Protein AF-A0A7V3CVH2-F1 (afdb_monomer_lite)

Secondary structure (DSSP, 8-state):
--HHHHHHHHHHHHHHHHHHHS--TTHHHHHHH----S--TT--HHHHHT-TTEEEEEETTEEEEEEEETTEES---GGGTTPEEEEE-TTSS-EEEESS--S---------------

Radius of gyration: 22.46 Å; chains: 1; bounding box: 44×33×72 Å

Sequence (118 aa):
MDKFALFFLIVIFLISAYCIIQPSNEYGYQENYGNVCGNCRGRTLGQCMNCMNCGFISKGGFGKCVEGDMYGPYDSNPTYEGARWIYNDPFWTNVLVSDNIVKSATSKSILRYPKYDV

Foldseek 3Di:
DPPVVVVVVVVVVVVVVVVVPPDPCVVVCCVAFAAADPFFWPDDQVRQQNHQQWKKWDDPRDITIAGDHPLAGQDQDCVRQQTKIWYAHRRNPDTDIDNHRDHRPPDPDDPPDPPPDD

pLDDT: mean 72.0, std 18.29, range [31.22, 95.19]

Structure (mmCIF, N/CA/C/O backbone):
data_AF-A0A7V3CVH2-F1
#
_entry.id   AF-A0A7V3CVH2-F1
#
loop_
_atom_site.group_PDB
_atom_site.id
_atom_site.type_symbol
_atom_site.label_atom_id
_atom_site.label_alt_id
_atom_site.label_comp_id
_atom_site.label_asym_id
_atom_site.label_entity_id
_atom_site.label_seq_id
_atom_site.pdbx_PDB_ins_code
_atom_site.Cartn_x
_atom_site.Car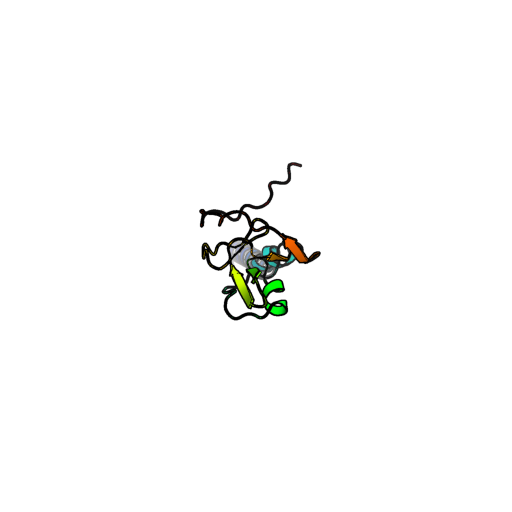tn_y
_atom_site.Cartn_z
_atom_site.occupancy
_atom_site.B_iso_or_equiv
_atom_site.auth_seq_id
_atom_site.auth_comp_id
_atom_site.auth_asym_id
_atom_site.auth_atom_id
_atom_site.pdbx_PDB_model_num
ATOM 1 N N . MET A 1 1 ? -27.848 0.161 54.574 1.00 61.00 1 MET A N 1
ATOM 2 C CA . MET A 1 1 ? -27.103 0.906 53.538 1.00 61.00 1 MET A CA 1
ATOM 3 C C . MET A 1 1 ? -27.717 2.281 53.427 1.00 61.00 1 MET A C 1
ATOM 5 O O . MET A 1 1 ? -28.924 2.366 53.225 1.00 61.00 1 MET A O 1
ATOM 9 N N . ASP A 1 2 ? -26.919 3.330 53.603 1.00 83.06 2 ASP A N 1
ATOM 10 C CA . ASP A 1 2 ? -27.396 4.700 53.440 1.00 83.06 2 ASP A CA 1
ATOM 11 C C . ASP A 1 2 ? -27.932 4.916 52.026 1.00 83.06 2 ASP A C 1
ATOM 13 O O . ASP A 1 2 ? -27.345 4.458 51.044 1.00 83.06 2 ASP A O 1
ATOM 17 N N . LYS A 1 3 ? -29.050 5.639 51.915 1.00 84.44 3 LYS A N 1
ATOM 18 C CA . LYS A 1 3 ? -29.673 5.978 50.623 1.00 84.44 3 LYS A CA 1
ATOM 19 C C . LYS A 1 3 ? -28.681 6.670 49.677 1.00 84.44 3 LYS A C 1
ATOM 21 O O . LYS A 1 3 ? -28.746 6.475 48.468 1.00 84.44 3 LYS A O 1
ATOM 26 N N . PHE A 1 4 ? -27.719 7.401 50.242 1.00 86.69 4 PHE A N 1
ATOM 27 C CA . PHE A 1 4 ? -26.603 8.001 49.516 1.00 86.69 4 PHE A CA 1
ATOM 28 C C . PHE A 1 4 ? -25.669 6.963 48.882 1.00 86.69 4 PHE A C 1
ATOM 30 O O . PHE A 1 4 ? -25.304 7.109 47.720 1.00 86.69 4 PHE A O 1
ATOM 37 N N . ALA A 1 5 ? -25.333 5.883 49.589 1.00 89.44 5 ALA A N 1
ATOM 38 C CA . ALA A 1 5 ? -24.480 4.823 49.050 1.00 89.44 5 ALA A CA 1
ATOM 39 C C . ALA A 1 5 ? -25.169 4.061 47.903 1.00 89.44 5 ALA A C 1
ATOM 41 O O . ALA A 1 5 ? -24.529 3.729 46.907 1.00 89.44 5 ALA A O 1
ATOM 42 N N . LEU A 1 6 ? -26.486 3.836 48.011 1.00 92.25 6 LEU A N 1
ATOM 43 C CA . LEU A 1 6 ? -27.277 3.225 46.938 1.00 92.25 6 LEU A CA 1
ATOM 44 C C . LEU A 1 6 ? -27.300 4.113 45.682 1.00 92.25 6 LEU A C 1
ATOM 46 O O . LEU A 1 6 ? -27.113 3.617 44.574 1.00 92.25 6 LEU A O 1
ATOM 50 N N . PHE A 1 7 ? -27.483 5.425 45.856 1.00 93.38 7 PHE A N 1
ATOM 51 C CA . PHE A 1 7 ? -27.489 6.383 44.751 1.00 93.38 7 PHE A CA 1
ATOM 52 C C . PHE A 1 7 ? -26.155 6.395 43.989 1.00 93.38 7 PHE A C 1
ATOM 54 O O . PHE A 1 7 ? -26.149 6.290 42.764 1.00 93.38 7 PHE A O 1
ATOM 61 N N . PHE A 1 8 ? -25.024 6.436 44.701 1.00 93.62 8 PHE A N 1
ATOM 62 C CA . PHE A 1 8 ? -23.701 6.405 44.067 1.00 93.62 8 PHE A CA 1
ATOM 63 C C . PHE A 1 8 ? -23.443 5.113 43.286 1.00 93.62 8 PHE A C 1
ATOM 65 O O . PHE A 1 8 ? -22.898 5.167 42.185 1.00 93.62 8 PHE A O 1
ATOM 72 N N . LEU A 1 9 ? -23.876 3.961 43.808 1.00 93.81 9 LEU A N 1
ATOM 73 C CA . LEU A 1 9 ? -23.747 2.685 43.100 1.00 93.81 9 LEU A CA 1
ATOM 74 C C . LEU A 1 9 ? -24.544 2.664 41.790 1.00 93.81 9 LEU A C 1
ATOM 76 O O . LEU A 1 9 ? -24.036 2.178 40.782 1.00 93.81 9 LEU A O 1
ATOM 80 N N . ILE A 1 10 ? -25.752 3.235 41.782 1.00 94.31 10 ILE A N 1
ATOM 81 C CA . ILE A 1 10 ? -26.575 3.339 40.569 1.00 94.31 10 ILE A CA 1
ATOM 82 C C . ILE A 1 10 ? -25.895 4.242 39.532 1.00 94.31 10 ILE A C 1
ATOM 84 O O . ILE A 1 10 ? -25.824 3.878 38.362 1.00 94.31 10 ILE A O 1
ATOM 88 N N . VAL A 1 11 ? -25.343 5.387 39.947 1.00 95.19 11 VAL A N 1
ATOM 89 C CA . VAL A 1 11 ? -24.641 6.308 39.035 1.00 95.19 11 VAL A CA 1
ATOM 90 C C . VAL A 1 11 ? -23.401 5.649 38.423 1.00 95.19 11 VAL A C 1
ATOM 92 O O . VAL A 1 11 ? -23.209 5.721 37.211 1.00 95.19 11 VAL A O 1
ATOM 95 N N . ILE A 1 12 ? -22.593 4.953 39.228 1.00 94.31 12 ILE A N 1
ATOM 96 C CA . ILE A 1 12 ? -21.404 4.234 38.740 1.00 94.31 12 ILE A CA 1
ATOM 97 C C . ILE A 1 12 ? -21.800 3.127 37.759 1.00 94.31 12 ILE A C 1
ATOM 99 O O . ILE A 1 12 ? -21.152 2.978 36.725 1.00 94.31 12 ILE A O 1
ATOM 103 N N . PHE A 1 13 ? -22.873 2.386 38.050 1.00 93.75 13 PHE A N 1
ATOM 104 C CA . PHE A 1 13 ? -23.387 1.343 37.163 1.00 93.75 13 PHE A CA 1
ATOM 105 C C . PHE A 1 13 ? -23.871 1.904 35.819 1.00 93.75 13 PHE A C 1
ATOM 107 O O . PHE A 1 13 ? -23.599 1.322 34.774 1.00 93.75 13 PHE A O 1
ATOM 114 N N . LEU A 1 14 ? -24.551 3.053 35.821 1.00 92.94 14 LEU A N 1
ATOM 115 C CA . LEU A 1 14 ? -25.002 3.695 34.584 1.00 92.94 14 LEU A CA 1
ATOM 116 C C . LEU A 1 14 ? -23.829 4.207 33.739 1.00 92.94 14 LEU A C 1
ATOM 118 O O . LEU A 1 14 ? -23.834 4.024 32.523 1.00 92.94 14 LEU A O 1
ATOM 122 N N . ILE A 1 15 ? -22.809 4.800 34.369 1.00 90.81 15 ILE A N 1
ATOM 123 C CA . ILE A 1 15 ? -21.602 5.266 33.668 1.00 90.81 15 ILE A CA 1
ATOM 124 C C . ILE A 1 15 ? -20.829 4.079 33.086 1.00 90.81 15 ILE A C 1
ATOM 126 O O . ILE A 1 15 ? -20.419 4.127 31.927 1.00 90.81 15 ILE A O 1
ATOM 130 N N . SER A 1 16 ? -20.647 3.000 33.853 1.00 87.44 16 SER A N 1
ATOM 131 C CA . SER A 1 16 ? -19.931 1.819 33.365 1.00 87.44 16 SER A CA 1
ATOM 132 C C . SER A 1 16 ? -20.693 1.116 32.242 1.00 87.44 16 SER A C 1
ATOM 134 O O . SER A 1 16 ? -20.084 0.772 31.232 1.00 87.44 16 SER A O 1
ATOM 136 N N . ALA A 1 17 ? -22.019 0.983 32.356 1.00 87.31 17 ALA A N 1
ATOM 137 C CA . ALA A 1 17 ? -22.860 0.453 31.286 1.00 87.31 17 ALA A CA 1
ATOM 138 C C . ALA A 1 17 ? -22.760 1.309 30.013 1.00 87.31 17 ALA A C 1
ATOM 140 O O . ALA A 1 17 ? -22.593 0.764 28.925 1.00 87.31 17 ALA A O 1
ATOM 141 N N . TYR A 1 18 ? -22.784 2.639 30.139 1.00 84.69 18 TYR A N 1
ATOM 142 C CA . TYR A 1 18 ? -22.621 3.548 29.002 1.00 84.69 18 TYR A CA 1
ATOM 143 C C . TYR A 1 18 ? -21.251 3.398 28.322 1.00 84.69 18 TYR A C 1
ATOM 145 O O . TYR A 1 18 ? -21.179 3.337 27.096 1.00 84.69 18 TYR A O 1
ATOM 153 N N . CYS A 1 19 ? -20.172 3.274 29.099 1.00 77.56 19 CYS A N 1
ATOM 154 C CA . CYS A 1 19 ? -18.826 3.074 28.557 1.00 77.56 19 CYS A CA 1
ATOM 155 C C . CYS A 1 19 ? -18.637 1.704 27.883 1.00 77.56 19 CYS A C 1
ATOM 157 O O . CYS A 1 19 ? -17.857 1.612 26.944 1.00 77.56 19 CYS A O 1
ATOM 159 N N . ILE A 1 20 ? -19.333 0.653 28.336 1.00 78.94 20 ILE A N 1
ATOM 160 C CA . ILE A 1 20 ? -19.279 -0.686 27.715 1.00 78.94 20 ILE A CA 1
ATOM 161 C C . ILE A 1 20 ? -20.092 -0.730 26.414 1.00 78.94 20 ILE A C 1
ATOM 163 O O . ILE A 1 20 ? -19.724 -1.440 25.482 1.00 78.94 20 ILE A O 1
ATOM 167 N N . ILE A 1 21 ? -21.204 0.010 26.350 1.00 69.69 21 ILE A N 1
ATOM 168 C CA . ILE A 1 21 ? -22.091 0.044 25.177 1.00 69.69 21 ILE A CA 1
ATOM 169 C C . ILE A 1 21 ? -21.528 0.935 24.066 1.00 69.69 21 ILE A C 1
ATOM 171 O O . ILE A 1 21 ? -21.927 0.777 22.916 1.00 69.69 21 ILE A O 1
ATOM 175 N N . GLN A 1 22 ? -20.593 1.841 24.368 1.00 54.78 22 GLN A N 1
ATOM 176 C CA . GLN A 1 22 ? -19.850 2.536 23.323 1.00 54.78 22 GLN A CA 1
ATOM 177 C C . GLN A 1 22 ? -19.008 1.502 22.562 1.00 54.78 22 GLN A C 1
ATOM 179 O O . GLN A 1 22 ? -18.044 0.985 23.134 1.00 54.78 22 GLN A O 1
ATOM 184 N N . PRO A 1 23 ? -19.329 1.183 21.290 1.00 51.28 23 PRO A N 1
ATOM 185 C CA . PRO A 1 23 ? -18.374 0.464 20.469 1.00 51.28 23 PRO A CA 1
ATOM 186 C C . PRO A 1 23 ? -17.102 1.308 20.471 1.00 51.28 23 PRO A C 1
ATOM 188 O O . PRO A 1 23 ? -17.168 2.534 20.354 1.00 51.28 23 PRO A O 1
ATOM 191 N N . SER A 1 24 ? -15.946 0.678 20.670 1.00 51.56 24 SER A N 1
ATOM 192 C CA . SER A 1 24 ? -14.676 1.367 20.502 1.00 51.56 24 SER A CA 1
ATOM 193 C C . SER A 1 24 ? -14.734 2.103 19.162 1.00 51.56 24 SER A C 1
ATOM 195 O O . SER A 1 24 ? -14.838 1.488 18.104 1.00 51.56 24 SER A O 1
ATOM 197 N N . ASN A 1 25 ? -14.694 3.437 19.185 1.00 45.38 25 ASN A N 1
ATOM 198 C CA . ASN A 1 25 ? -14.707 4.266 17.973 1.00 45.38 25 ASN A CA 1
ATOM 199 C C . ASN A 1 25 ? -13.474 4.025 17.069 1.00 45.38 25 ASN A C 1
ATOM 201 O O . ASN A 1 25 ? -13.272 4.737 16.091 1.00 45.38 25 ASN A O 1
ATOM 205 N N . GLU A 1 26 ? -12.671 2.996 17.349 1.00 46.62 26 GLU A N 1
ATOM 206 C CA . GLU A 1 26 ? -11.714 2.407 16.417 1.00 46.62 26 GLU A CA 1
ATOM 207 C C . GLU 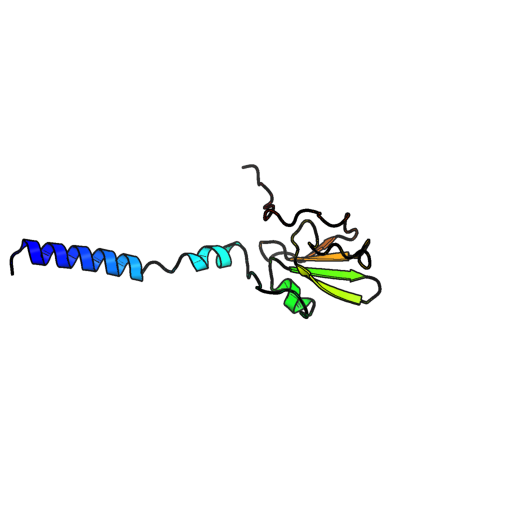A 1 26 ? -12.390 1.881 15.136 1.00 46.62 26 GLU A C 1
ATOM 209 O O . GLU A 1 26 ? -11.758 1.885 14.081 1.00 46.62 26 GLU A O 1
ATOM 214 N N . TYR A 1 27 ? -13.682 1.526 15.174 1.00 42.31 27 TYR A N 1
ATOM 215 C CA . TYR A 1 27 ? -14.427 1.107 13.975 1.00 42.31 27 TYR A CA 1
ATOM 216 C C . TYR A 1 27 ? -14.863 2.274 13.069 1.00 42.31 27 TYR A C 1
ATOM 218 O O . TYR A 1 27 ? -14.976 2.098 11.857 1.00 42.31 27 TYR A O 1
ATOM 226 N N . GLY A 1 28 ? -15.014 3.493 13.602 1.00 40.69 28 GLY A N 1
ATOM 227 C CA . GLY A 1 28 ? -15.462 4.658 12.821 1.00 40.69 28 GLY A CA 1
ATOM 228 C C . GLY A 1 28 ? -14.444 5.158 11.786 1.00 40.69 28 GLY A C 1
ATOM 229 O O . GLY A 1 28 ? -14.820 5.805 10.806 1.00 40.69 28 GLY A O 1
ATOM 230 N N . TYR A 1 29 ? -13.161 4.825 11.973 1.00 44.88 29 TYR A N 1
ATOM 231 C CA . TYR A 1 29 ? -12.114 5.092 10.985 1.00 44.88 29 TYR A CA 1
ATOM 232 C C . TYR A 1 29 ? -12.124 4.066 9.843 1.00 44.88 29 TYR A C 1
ATOM 234 O O . TYR A 1 29 ? -11.901 4.435 8.696 1.00 44.88 29 TYR A O 1
ATOM 242 N N . GLN A 1 30 ? -12.415 2.791 10.118 1.00 45.81 30 GLN A N 1
ATOM 243 C CA . GLN A 1 30 ? -12.455 1.761 9.073 1.00 45.81 30 GLN A CA 1
ATOM 244 C C . GLN A 1 30 ? -13.720 1.845 8.214 1.00 45.81 30 GLN A C 1
ATOM 246 O O . GLN A 1 30 ? -13.631 1.652 7.003 1.00 45.81 30 GLN A O 1
ATOM 251 N N . GLU A 1 31 ? -14.868 2.183 8.809 1.00 45.16 31 GLU A N 1
ATOM 252 C CA . GLU A 1 31 ? -16.146 2.252 8.083 1.00 45.16 31 GLU A CA 1
ATOM 253 C C . GLU A 1 31 ? -16.216 3.407 7.073 1.00 45.16 31 GLU A C 1
ATOM 255 O O . GLU A 1 31 ? -16.951 3.308 6.096 1.00 45.16 31 GLU A O 1
ATOM 260 N N . ASN A 1 32 ? -15.421 4.469 7.258 1.00 49.16 32 ASN A N 1
ATOM 261 C CA . ASN A 1 32 ? -15.419 5.630 6.360 1.00 49.16 32 ASN A CA 1
ATOM 262 C C . ASN A 1 32 ? -14.153 5.772 5.500 1.00 49.16 32 ASN A C 1
ATOM 264 O O . ASN A 1 32 ? -14.197 6.480 4.496 1.00 49.16 32 ASN A O 1
ATOM 268 N N . TYR A 1 33 ? -13.034 5.136 5.875 1.00 52.47 33 TYR A N 1
ATOM 269 C CA . TYR A 1 33 ? -11.736 5.378 5.226 1.00 52.47 33 TYR A CA 1
ATOM 270 C C . TYR A 1 33 ? -11.036 4.118 4.698 1.00 52.47 33 TYR A C 1
ATOM 272 O O . TYR A 1 33 ? -10.041 4.239 3.986 1.00 52.47 33 TYR A O 1
ATOM 280 N N . GLY A 1 34 ? -11.564 2.917 4.960 1.00 59.81 34 GLY A N 1
ATOM 281 C CA . GLY A 1 34 ? -11.033 1.677 4.398 1.00 59.81 34 GLY A CA 1
ATOM 282 C C . GLY A 1 34 ? -10.133 0.843 5.292 1.00 59.81 34 GLY A C 1
ATOM 283 O O . GLY A 1 34 ? -9.690 1.256 6.361 1.00 59.81 34 GLY A O 1
ATOM 284 N N . ASN A 1 35 ? -9.802 -0.355 4.803 1.00 72.12 35 ASN A N 1
ATOM 285 C CA . ASN A 1 35 ? -8.833 -1.232 5.449 1.00 72.12 35 ASN A CA 1
ATOM 286 C C . ASN A 1 35 ? -7.411 -0.677 5.295 1.00 72.12 35 ASN A C 1
ATOM 288 O O . ASN A 1 35 ? -6.852 -0.644 4.197 1.00 72.12 35 ASN A O 1
ATOM 292 N N . VAL A 1 36 ? -6.805 -0.281 6.412 1.00 77.88 36 VAL A N 1
ATOM 293 C CA . VAL A 1 36 ? -5.369 0.006 6.502 1.00 77.88 36 VAL A CA 1
ATOM 294 C C . VAL A 1 36 ? -4.619 -1.308 6.688 1.00 77.88 36 VAL A C 1
ATOM 296 O O . VAL A 1 36 ? -4.906 -2.081 7.602 1.00 77.88 36 VAL A O 1
ATOM 299 N N . CYS A 1 37 ? -3.619 -1.557 5.852 1.00 81.81 37 CYS A N 1
ATOM 300 C CA . CYS A 1 37 ? -2.769 -2.733 5.973 1.00 81.81 37 CYS A CA 1
ATOM 301 C C . CYS A 1 37 ? -1.464 -2.384 6.684 1.00 81.81 37 CYS A C 1
ATOM 303 O O . CYS A 1 37 ? -0.785 -1.428 6.322 1.00 81.81 37 CYS A O 1
ATOM 305 N N . GLY A 1 38 ? -1.054 -3.214 7.647 1.00 83.69 38 GLY A N 1
ATOM 306 C CA . GLY A 1 38 ? 0.238 -3.046 8.324 1.00 83.69 38 GLY A CA 1
ATOM 307 C C . GLY A 1 38 ? 1.457 -3.271 7.417 1.00 83.69 38 GLY A C 1
ATOM 308 O O . GLY A 1 38 ? 2.562 -2.886 7.776 1.00 83.69 38 GLY A O 1
ATOM 309 N N . ASN A 1 39 ? 1.275 -3.908 6.252 1.00 85.31 39 ASN A N 1
ATOM 310 C CA . ASN A 1 39 ? 2.325 -4.103 5.252 1.00 85.31 39 ASN A CA 1
ATOM 311 C C . ASN A 1 39 ? 1.723 -4.325 3.854 1.00 85.31 39 ASN A C 1
ATOM 313 O O . ASN A 1 39 ? 0.793 -5.125 3.696 1.00 85.31 39 ASN A O 1
ATOM 317 N N . CYS A 1 40 ? 2.301 -3.667 2.847 1.00 86.31 40 CYS A N 1
ATOM 318 C CA . CYS A 1 40 ? 1.936 -3.790 1.433 1.00 86.31 40 CYS A CA 1
ATOM 319 C C . CYS A 1 40 ? 2.786 -4.825 0.665 1.00 86.31 40 CYS A C 1
ATOM 321 O O . CYS A 1 40 ? 2.359 -5.343 -0.365 1.00 86.31 40 CYS A O 1
ATOM 323 N N . ARG A 1 41 ? 3.996 -5.156 1.137 1.00 87.38 41 ARG A N 1
ATOM 324 C CA . ARG A 1 41 ? 4.962 -5.988 0.397 1.00 87.38 41 ARG A CA 1
ATOM 325 C C . ARG A 1 41 ? 4.476 -7.427 0.208 1.00 87.38 41 ARG A C 1
ATOM 327 O O . ARG A 1 41 ? 3.887 -8.020 1.105 1.00 87.38 41 ARG A O 1
ATOM 334 N N . GLY A 1 42 ? 4.790 -8.003 -0.954 1.00 85.06 42 GLY A N 1
ATOM 335 C CA . GLY A 1 42 ? 4.493 -9.405 -1.281 1.00 85.06 42 GLY A CA 1
ATOM 336 C C . GLY A 1 42 ? 3.031 -9.690 -1.636 1.00 85.06 42 GLY A C 1
ATOM 337 O O . GLY A 1 42 ? 2.689 -10.834 -1.921 1.00 85.06 42 GLY A O 1
ATOM 338 N N . ARG A 1 43 ? 2.169 -8.668 -1.648 1.00 88.88 43 ARG A N 1
ATOM 339 C CA . ARG A 1 43 ? 0.767 -8.796 -2.050 1.00 88.88 43 ARG A CA 1
ATOM 340 C C . ARG A 1 43 ? 0.626 -8.803 -3.570 1.00 88.88 43 ARG A C 1
ATOM 342 O O . ARG A 1 43 ? 1.294 -8.044 -4.275 1.00 88.88 43 ARG A O 1
ATOM 349 N N . THR A 1 44 ? -0.288 -9.635 -4.061 1.00 89.94 44 THR A N 1
ATOM 350 C CA . THR A 1 44 ? -0.766 -9.585 -5.454 1.00 89.94 44 THR A CA 1
ATOM 351 C C . THR A 1 44 ? -1.562 -8.301 -5.711 1.00 89.94 44 THR A C 1
ATOM 353 O O . THR A 1 44 ? -1.981 -7.640 -4.763 1.00 89.94 44 THR A O 1
ATOM 356 N N . LEU A 1 45 ? -1.816 -7.943 -6.976 1.00 87.00 45 LEU A N 1
ATOM 357 C CA . LEU A 1 45 ? -2.579 -6.735 -7.326 1.00 87.00 45 LEU A CA 1
ATOM 358 C C . LEU A 1 45 ? -3.937 -6.666 -6.604 1.00 87.00 45 LEU A C 1
ATOM 360 O O . LEU A 1 45 ? -4.222 -5.668 -5.951 1.00 87.00 45 LEU A O 1
ATOM 364 N N . GLY A 1 46 ? -4.737 -7.736 -6.646 1.00 84.56 46 GLY A N 1
ATOM 365 C CA . GLY A 1 46 ? -6.044 -7.761 -5.976 1.00 84.56 46 GLY A CA 1
ATOM 366 C C . GLY A 1 46 ? -5.938 -7.612 -4.455 1.00 84.56 46 GLY A C 1
ATOM 367 O O . GLY A 1 46 ? -6.692 -6.865 -3.846 1.00 84.56 46 GLY A O 1
ATOM 368 N N . GLN A 1 47 ? -4.939 -8.248 -3.838 1.00 86.88 47 GLN A N 1
ATOM 369 C CA . GLN A 1 47 ? -4.671 -8.089 -2.404 1.00 86.88 47 GLN A CA 1
ATOM 370 C C . GLN A 1 47 ? -4.123 -6.704 -2.043 1.00 86.88 47 GLN A C 1
ATOM 372 O O . GLN A 1 47 ? -4.245 -6.293 -0.893 1.00 86.88 47 GLN A O 1
ATOM 377 N N . CYS A 1 48 ? -3.484 -6.017 -2.991 1.00 87.44 48 CYS A N 1
ATOM 378 C CA . CYS A 1 48 ? -2.941 -4.675 -2.816 1.00 87.44 48 CYS A CA 1
ATOM 379 C C . CYS A 1 48 ? -4.052 -3.625 -2.806 1.00 87.44 48 CYS A C 1
ATOM 381 O O . CYS A 1 48 ? -4.046 -2.739 -1.962 1.00 87.44 48 CYS A O 1
ATOM 383 N N . MET A 1 49 ? -5.038 -3.767 -3.700 1.00 86.69 49 MET A N 1
ATOM 384 C CA . MET A 1 49 ? -6.203 -2.874 -3.758 1.00 86.69 49 MET A CA 1
ATOM 385 C C . MET A 1 49 ? -7.140 -3.050 -2.558 1.00 86.69 49 MET A C 1
ATOM 387 O O . MET A 1 49 ? -7.985 -2.198 -2.307 1.00 86.69 49 MET A O 1
ATOM 391 N N . ASN A 1 50 ? -6.936 -4.115 -1.777 1.00 84.31 50 ASN A N 1
ATOM 392 C CA . ASN A 1 50 ? -7.605 -4.326 -0.502 1.00 84.31 50 ASN A CA 1
ATOM 393 C C . ASN A 1 50 ? -7.006 -3.512 0.659 1.00 84.31 50 ASN A C 1
ATOM 395 O O . ASN A 1 50 ? -7.297 -3.816 1.817 1.00 84.31 50 ASN A O 1
ATOM 399 N N . CYS A 1 51 ? -6.155 -2.521 0.382 1.00 82.81 51 CYS A N 1
ATOM 400 C CA . CYS A 1 51 ? -5.475 -1.711 1.385 1.00 82.81 51 CYS A CA 1
ATOM 401 C C . CYS A 1 51 ? -5.447 -0.233 0.956 1.00 82.81 51 CYS A C 1
ATOM 403 O O . CYS A 1 51 ? -4.852 0.082 -0.072 1.00 82.81 51 CYS A O 1
ATOM 405 N N . MET A 1 52 ? -6.011 0.683 1.753 1.00 81.00 52 MET A N 1
ATOM 406 C CA . MET A 1 52 ? -6.073 2.118 1.395 1.00 81.00 52 MET A CA 1
ATOM 407 C C . MET A 1 52 ? -4.693 2.794 1.329 1.00 81.00 52 MET A C 1
ATOM 409 O O . MET A 1 52 ? -4.508 3.790 0.642 1.00 81.00 52 MET A O 1
ATOM 413 N N . ASN A 1 53 ? -3.730 2.276 2.091 1.00 84.81 53 ASN A N 1
ATOM 414 C CA . ASN A 1 53 ? -2.381 2.823 2.238 1.00 84.81 53 ASN A CA 1
ATOM 415 C C . ASN A 1 53 ? -1.358 2.112 1.338 1.00 84.81 53 ASN A C 1
ATOM 417 O O . ASN A 1 53 ? -0.146 2.225 1.552 1.00 84.81 53 ASN A O 1
ATOM 421 N N . CYS A 1 54 ? -1.845 1.332 0.373 1.00 87.69 54 CYS A N 1
ATOM 422 C CA . CYS A 1 54 ? -1.028 0.619 -0.588 1.00 87.69 54 CYS A CA 1
ATOM 423 C C . CYS A 1 54 ? -1.442 0.978 -2.013 1.00 87.69 54 CYS A C 1
ATOM 425 O O . CYS A 1 54 ? -2.606 1.234 -2.310 1.00 87.69 54 CYS A O 1
ATOM 427 N N . GLY A 1 55 ? -0.484 0.886 -2.925 1.00 89.75 55 GLY A N 1
ATOM 428 C CA . GLY A 1 55 ? -0.754 0.878 -4.351 1.00 89.75 55 GLY A CA 1
ATOM 429 C C . GLY A 1 55 ? 0.215 -0.034 -5.086 1.00 89.75 55 GLY A C 1
ATOM 430 O O . GLY A 1 55 ? 1.228 -0.500 -4.555 1.00 89.75 55 GLY A O 1
ATOM 431 N N . PHE A 1 56 ? -0.133 -0.349 -6.321 1.00 90.75 56 PHE A N 1
ATOM 432 C CA . PHE A 1 56 ? 0.592 -1.270 -7.165 1.00 90.75 56 PHE A CA 1
ATOM 433 C C . PHE A 1 56 ? 1.338 -0.503 -8.250 1.00 90.75 56 PHE A C 1
ATOM 435 O O . PHE A 1 56 ? 0.752 0.243 -9.033 1.00 90.75 56 PHE A O 1
ATOM 442 N N . ILE A 1 57 ? 2.648 -0.710 -8.304 1.00 89.56 57 ILE A N 1
ATOM 443 C CA . ILE A 1 57 ? 3.504 -0.188 -9.363 1.00 89.56 57 ILE A CA 1
ATOM 444 C C . ILE A 1 57 ? 3.623 -1.256 -10.444 1.00 89.56 57 ILE A C 1
ATOM 446 O O . ILE A 1 57 ? 3.951 -2.398 -10.123 1.00 89.56 57 ILE A O 1
ATOM 450 N N . SER A 1 58 ? 3.426 -0.887 -11.712 1.00 86.81 58 SER A N 1
ATOM 451 C CA . SER A 1 58 ? 3.629 -1.780 -12.860 1.00 86.81 58 SER A CA 1
ATOM 452 C C . SER A 1 58 ? 4.527 -1.148 -13.929 1.00 86.81 58 SER A C 1
ATOM 454 O O . SER A 1 58 ? 4.279 -0.024 -14.369 1.00 86.81 58 SER A O 1
ATOM 456 N N . LYS A 1 59 ? 5.578 -1.862 -14.356 1.00 84.38 59 LYS A N 1
ATOM 457 C CA . LYS A 1 59 ? 6.514 -1.440 -15.414 1.00 84.38 59 LYS A CA 1
ATOM 458 C C . LYS A 1 59 ? 7.048 -2.652 -16.176 1.00 84.38 59 LYS A C 1
ATOM 460 O O . LYS A 1 59 ? 7.618 -3.561 -15.579 1.00 84.38 59 LYS A O 1
ATOM 465 N N . GLY A 1 60 ? 6.889 -2.659 -17.501 1.00 79.50 60 GLY A N 1
ATOM 466 C CA . GLY A 1 60 ? 7.505 -3.666 -18.380 1.00 79.50 60 GLY A CA 1
ATOM 467 C C . GLY A 1 60 ? 7.134 -5.122 -18.062 1.00 79.50 60 GLY A C 1
ATOM 468 O O . GLY A 1 60 ? 7.972 -6.001 -18.213 1.00 79.50 60 GLY A O 1
ATOM 469 N N . GLY A 1 61 ? 5.916 -5.376 -17.571 1.00 78.94 61 GLY A N 1
ATOM 470 C CA . GLY A 1 61 ? 5.450 -6.719 -17.190 1.00 78.94 61 GLY A CA 1
ATOM 471 C C . GLY A 1 61 ? 5.800 -7.146 -15.760 1.00 78.94 61 GLY A C 1
ATOM 472 O O . GLY A 1 61 ? 5.287 -8.157 -15.290 1.00 78.94 61 GLY A O 1
ATOM 473 N N . PHE A 1 62 ? 6.604 -6.361 -15.040 1.00 82.06 62 PHE A N 1
ATOM 474 C CA . PHE A 1 62 ? 6.855 -6.547 -13.614 1.00 82.06 62 PHE A CA 1
ATOM 475 C C . PHE A 1 62 ? 5.958 -5.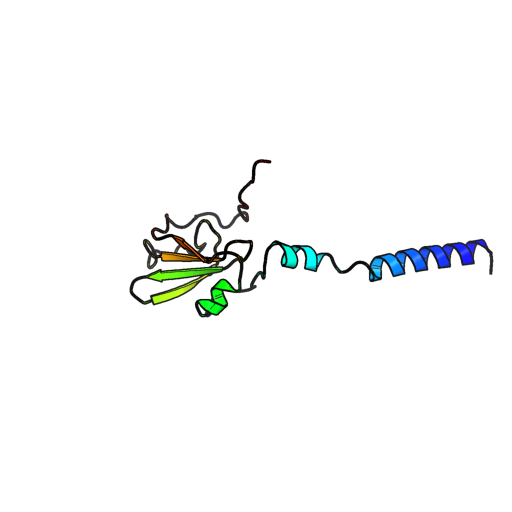626 -12.797 1.00 82.06 62 PHE A C 1
ATOM 477 O O . PHE A 1 62 ? 5.707 -4.482 -13.181 1.00 82.06 62 PHE A O 1
ATOM 484 N N . GLY A 1 63 ? 5.506 -6.104 -11.641 1.00 85.94 63 GLY A N 1
ATOM 485 C CA . GLY A 1 63 ? 4.738 -5.276 -10.731 1.00 85.94 63 GLY A CA 1
ATOM 486 C C . GLY A 1 63 ? 4.886 -5.683 -9.278 1.00 85.94 63 GLY A C 1
ATOM 487 O O . GLY A 1 63 ? 5.175 -6.838 -8.964 1.00 85.94 63 GLY A O 1
ATOM 488 N N . LYS A 1 64 ? 4.718 -4.706 -8.391 1.00 90.06 64 LYS A N 1
ATOM 489 C CA . LYS A 1 64 ? 4.811 -4.906 -6.947 1.00 90.06 64 LYS A CA 1
ATOM 490 C C . LYS A 1 64 ? 3.857 -3.982 -6.207 1.00 90.06 64 LYS A C 1
ATOM 492 O O . LYS A 1 64 ? 3.650 -2.837 -6.605 1.00 90.06 64 LYS A O 1
ATOM 497 N N . CYS A 1 65 ? 3.333 -4.477 -5.095 1.00 89.94 65 CYS A N 1
ATOM 498 C CA . CYS A 1 65 ? 2.592 -3.671 -4.140 1.00 89.94 65 CYS A CA 1
ATOM 499 C C . CYS A 1 65 ? 3.565 -2.933 -3.207 1.00 89.94 65 CYS A C 1
ATOM 501 O O . CYS A 1 65 ? 4.493 -3.541 -2.659 1.00 89.94 65 CYS A O 1
ATOM 503 N N . VAL A 1 66 ? 3.365 -1.629 -3.041 1.00 90.19 66 VAL A N 1
ATOM 504 C CA . VAL A 1 66 ? 4.161 -0.753 -2.174 1.00 90.19 66 VAL A CA 1
ATOM 505 C C . VAL A 1 66 ? 3.255 0.194 -1.400 1.00 90.19 66 VAL A C 1
ATOM 507 O O . VAL A 1 66 ? 2.094 0.387 -1.744 1.00 90.19 66 VAL A O 1
ATOM 510 N N . GLU A 1 67 ? 3.805 0.780 -0.346 1.00 88.00 67 GLU A N 1
ATOM 511 C CA . GLU A 1 67 ? 3.141 1.843 0.404 1.00 88.00 67 GLU A CA 1
ATOM 512 C C . GLU A 1 67 ? 3.022 3.104 -0.454 1.00 88.00 67 GLU A C 1
ATOM 514 O O . GLU A 1 67 ? 3.943 3.452 -1.203 1.00 88.00 67 GLU A O 1
ATOM 519 N N . GLY A 1 68 ? 1.890 3.784 -0.335 1.00 84.25 68 GLY A N 1
ATOM 520 C CA . GLY A 1 68 ? 1.614 5.014 -1.059 1.00 84.25 68 GLY A CA 1
ATOM 521 C C . GLY A 1 68 ? 0.182 5.479 -0.853 1.00 84.25 68 GLY A C 1
ATOM 522 O O . GLY A 1 68 ? -0.584 4.876 -0.103 1.00 84.25 68 GLY A O 1
ATOM 523 N N . ASP A 1 69 ? -0.163 6.552 -1.547 1.00 79.69 69 ASP A N 1
ATOM 524 C CA . ASP A 1 69 ? -1.495 7.145 -1.541 1.00 79.69 69 ASP A CA 1
ATOM 525 C C . ASP A 1 69 ? -1.908 7.563 -2.962 1.00 79.69 69 ASP A C 1
ATOM 527 O O . ASP A 1 69 ? -1.288 7.181 -3.960 1.00 79.69 69 ASP A O 1
ATOM 531 N N . MET A 1 70 ? -2.967 8.366 -3.066 1.00 75.94 70 MET A N 1
ATOM 532 C CA . MET A 1 70 ? -3.468 8.872 -4.345 1.00 75.94 70 MET A CA 1
ATOM 533 C C . MET A 1 70 ? -2.466 9.718 -5.141 1.00 75.94 70 MET A C 1
ATOM 535 O O . MET A 1 70 ? -2.610 9.859 -6.355 1.00 75.94 70 MET A O 1
ATOM 539 N N . TYR A 1 71 ? -1.447 10.272 -4.482 1.00 77.62 71 TYR A N 1
ATOM 540 C CA . TYR A 1 71 ? -0.421 11.103 -5.107 1.00 77.62 71 TYR A CA 1
ATOM 541 C C . TYR A 1 71 ? 0.775 10.292 -5.597 1.00 77.62 71 TYR A C 1
ATOM 543 O O . TYR A 1 71 ? 1.570 10.800 -6.391 1.00 77.62 71 TYR A O 1
ATOM 551 N N . GLY A 1 72 ? 0.903 9.038 -5.164 1.00 79.38 72 GLY A N 1
ATOM 552 C CA . GLY A 1 72 ? 1.925 8.134 -5.660 1.00 79.38 72 GLY A CA 1
ATOM 553 C C . GLY A 1 72 ? 2.497 7.198 -4.598 1.00 79.38 72 GLY A C 1
ATOM 554 O O . GLY A 1 72 ? 2.110 7.228 -3.428 1.00 79.38 72 GLY A O 1
ATOM 555 N N . PRO A 1 73 ? 3.458 6.358 -5.004 1.00 85.75 73 PRO A N 1
ATOM 556 C CA . PRO A 1 73 ? 4.196 5.501 -4.097 1.00 85.75 73 PRO A CA 1
ATOM 557 C C . PRO A 1 73 ? 5.143 6.313 -3.209 1.00 85.75 73 PRO A C 1
ATOM 559 O O . PRO A 1 73 ? 5.790 7.262 -3.656 1.00 85.75 73 PRO A O 1
ATOM 562 N N . TYR A 1 74 ? 5.311 5.865 -1.968 1.00 80.44 74 TYR A N 1
ATOM 563 C CA . TYR A 1 74 ? 6.352 6.363 -1.058 1.00 80.44 74 TYR A CA 1
ATOM 564 C C . TYR A 1 74 ? 7.715 5.695 -1.295 1.00 80.44 74 TYR A C 1
ATOM 566 O O . TYR A 1 74 ? 8.704 6.018 -0.634 1.00 80.44 74 TYR A O 1
ATOM 574 N N . ASP A 1 75 ? 7.772 4.740 -2.223 1.00 73.81 75 ASP A N 1
ATOM 575 C CA . ASP A 1 75 ? 9.002 4.087 -2.651 1.00 73.81 75 ASP A CA 1
ATOM 576 C C . ASP A 1 75 ? 9.737 4.959 -3.679 1.00 73.81 75 ASP A C 1
ATOM 578 O O . ASP A 1 75 ? 9.240 5.205 -4.778 1.00 73.81 75 ASP A O 1
ATOM 582 N N . SER A 1 76 ? 10.945 5.395 -3.326 1.00 68.69 76 SER A N 1
ATOM 583 C CA . SER A 1 76 ? 11.805 6.233 -4.164 1.00 68.69 76 SER A CA 1
ATOM 584 C C . SER A 1 76 ? 12.679 5.451 -5.147 1.00 68.69 76 SER A C 1
ATOM 586 O O . SER A 1 76 ? 13.617 6.008 -5.719 1.00 68.69 76 SER A O 1
ATOM 588 N N . ASN A 1 77 ? 12.421 4.155 -5.347 1.00 74.00 77 ASN A N 1
ATOM 589 C CA . ASN A 1 77 ? 13.271 3.313 -6.178 1.00 74.00 77 ASN A CA 1
ATOM 590 C C . ASN A 1 77 ? 13.246 3.741 -7.668 1.00 74.00 77 ASN A C 1
ATOM 592 O O . ASN A 1 77 ? 12.223 3.563 -8.340 1.00 74.00 77 ASN A O 1
ATOM 596 N N . PRO A 1 78 ? 14.385 4.200 -8.230 1.00 73.06 78 PRO A N 1
ATOM 597 C CA . PRO A 1 78 ? 14.467 4.733 -9.595 1.00 73.06 78 PRO A CA 1
ATOM 598 C C . PRO A 1 78 ? 14.185 3.685 -10.679 1.00 73.06 78 PRO A C 1
ATOM 600 O O . PRO A 1 78 ? 13.810 4.026 -11.797 1.00 73.06 78 PRO A O 1
ATOM 603 N N . THR A 1 79 ? 14.276 2.391 -10.352 1.00 71.56 79 THR A N 1
ATOM 604 C CA . THR A 1 79 ? 13.898 1.295 -11.267 1.00 71.56 79 THR A CA 1
ATOM 605 C C . THR A 1 79 ? 12.466 1.466 -11.786 1.00 71.56 79 THR A C 1
ATOM 607 O O . THR A 1 79 ? 12.157 1.098 -12.923 1.00 71.56 79 THR A O 1
ATOM 610 N N . TYR A 1 80 ? 11.600 2.081 -10.979 1.00 70.00 80 TYR A N 1
ATOM 611 C CA . TYR A 1 80 ? 10.181 2.274 -11.254 1.00 70.00 80 TYR A CA 1
ATOM 612 C C . TYR A 1 80 ? 9.833 3.701 -11.695 1.00 70.00 80 TYR A C 1
ATOM 614 O O . TYR A 1 80 ? 8.658 4.038 -11.801 1.00 70.00 80 TYR A O 1
ATOM 622 N N . GLU A 1 81 ? 10.825 4.537 -12.004 1.00 73.81 81 GLU A N 1
ATOM 623 C CA . GLU A 1 81 ? 10.569 5.836 -12.628 1.00 73.81 81 GLU A CA 1
ATOM 624 C C . GLU A 1 81 ? 9.852 5.632 -13.976 1.00 73.81 81 GLU A C 1
ATOM 626 O O . GLU A 1 81 ? 10.243 4.765 -14.769 1.00 73.81 81 GLU A O 1
ATOM 631 N N . GLY A 1 82 ? 8.755 6.360 -14.206 1.00 72.56 82 GLY A N 1
ATOM 632 C CA . GLY A 1 82 ? 7.885 6.169 -15.376 1.00 72.56 82 GLY A CA 1
ATOM 633 C C . GLY A 1 82 ? 7.019 4.901 -15.341 1.00 72.56 82 GLY A C 1
ATOM 634 O O . GLY A 1 82 ? 6.470 4.507 -16.367 1.00 72.56 82 GLY A O 1
ATOM 635 N N . ALA A 1 83 ? 6.916 4.222 -14.196 1.00 81.19 83 ALA A N 1
ATOM 636 C CA . ALA A 1 83 ? 5.967 3.129 -14.013 1.00 81.19 83 ALA A CA 1
ATOM 637 C C . ALA A 1 83 ? 4.528 3.646 -13.863 1.00 81.19 83 ALA A C 1
ATOM 639 O O . ALA A 1 83 ? 4.299 4.791 -13.470 1.00 81.19 83 ALA A O 1
ATOM 640 N N . ARG A 1 84 ? 3.559 2.763 -14.116 1.00 85.56 84 ARG A N 1
ATOM 641 C CA . ARG A 1 84 ? 2.137 3.008 -13.863 1.00 85.56 84 ARG A CA 1
ATOM 642 C C . ARG A 1 84 ? 1.835 2.865 -12.371 1.00 85.56 84 ARG A C 1
ATOM 644 O 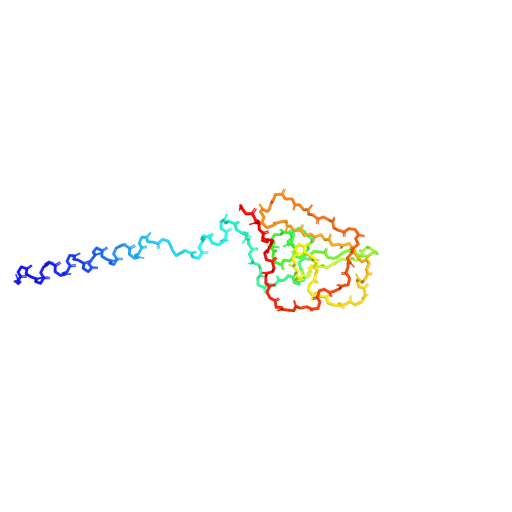O . ARG A 1 84 ? 2.226 1.857 -11.773 1.00 85.56 84 ARG A O 1
ATOM 651 N N . TRP A 1 85 ? 1.109 3.829 -11.802 1.00 87.19 85 TRP A N 1
ATOM 652 C CA . TRP A 1 85 ? 0.546 3.731 -10.448 1.00 87.19 85 TRP A CA 1
ATOM 653 C C . TRP A 1 85 ? -0.869 3.222 -10.527 1.00 87.19 85 TRP A C 1
ATOM 655 O O . TRP A 1 85 ? -1.656 3.745 -11.311 1.00 87.19 85 TRP A O 1
ATOM 665 N N . ILE A 1 86 ? -1.198 2.253 -9.695 1.00 88.12 86 ILE A N 1
ATOM 666 C CA . ILE A 1 86 ? -2.556 1.764 -9.536 1.00 88.12 86 ILE A CA 1
ATOM 667 C C . ILE A 1 86 ? -2.856 1.850 -8.049 1.00 88.12 86 ILE A C 1
ATOM 669 O O . ILE A 1 86 ? -2.131 1.261 -7.252 1.00 88.12 86 ILE A O 1
ATOM 673 N N . TYR A 1 87 ? -3.887 2.580 -7.660 1.00 85.44 87 TYR A N 1
ATOM 674 C CA . TYR A 1 87 ? -4.274 2.712 -6.260 1.00 85.44 87 TYR A CA 1
ATOM 675 C C . TYR A 1 87 ? -5.789 2.656 -6.131 1.00 85.44 87 TYR A C 1
ATOM 677 O O . TYR A 1 87 ? -6.511 2.919 -7.093 1.00 85.44 87 TYR A O 1
ATOM 685 N N . ASN A 1 88 ? -6.262 2.285 -4.949 1.00 81.25 88 ASN A N 1
ATOM 686 C CA . ASN A 1 88 ? -7.679 2.357 -4.637 1.00 81.25 88 ASN A CA 1
ATOM 687 C C . ASN A 1 88 ? -7.973 3.725 -4.022 1.00 81.25 88 ASN A C 1
ATOM 689 O O . ASN A 1 88 ? -7.194 4.202 -3.190 1.00 81.25 88 ASN A O 1
ATOM 693 N N . ASP A 1 89 ? -9.051 4.378 -4.442 1.00 71.38 89 ASP A N 1
ATOM 694 C CA . ASP A 1 89 ? -9.446 5.634 -3.819 1.00 71.38 89 ASP A CA 1
ATOM 695 C C . ASP A 1 89 ? -9.820 5.411 -2.336 1.00 71.38 89 ASP A C 1
ATOM 697 O O . ASP A 1 89 ? -10.172 4.297 -1.940 1.00 71.38 89 ASP A O 1
ATOM 701 N N . PRO A 1 90 ? -9.763 6.451 -1.484 1.00 63.94 90 PRO A N 1
ATOM 702 C CA . PRO A 1 90 ? -10.051 6.311 -0.052 1.00 63.94 90 PRO A CA 1
ATOM 703 C C . P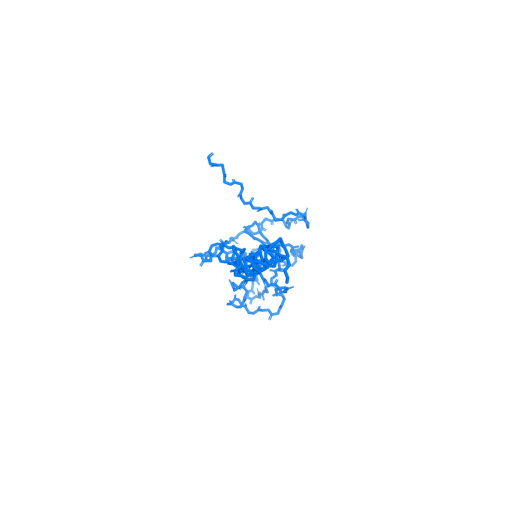RO A 1 90 ? -11.450 5.752 0.250 1.00 63.94 90 PRO A C 1
ATOM 705 O O . PRO A 1 90 ? -11.689 5.252 1.345 1.00 63.94 90 PRO A O 1
ATOM 708 N N . PHE A 1 91 ? -12.361 5.837 -0.723 1.00 66.31 91 PHE A N 1
ATOM 709 C CA . PHE A 1 91 ? -13.751 5.408 -0.621 1.00 66.31 91 PHE A CA 1
ATOM 710 C C . PHE A 1 91 ? -14.025 4.042 -1.267 1.00 66.31 91 PHE A C 1
ATOM 712 O O . PHE A 1 91 ? -15.165 3.585 -1.220 1.00 66.31 91 PHE A O 1
ATOM 719 N N . TRP A 1 92 ? -13.010 3.360 -1.817 1.00 63.47 92 TRP A N 1
ATOM 720 C CA . TRP A 1 92 ? -13.116 2.000 -2.382 1.00 63.47 92 TRP A CA 1
ATOM 721 C C . TRP A 1 92 ? -14.092 1.886 -3.545 1.00 63.47 92 TRP A C 1
ATOM 723 O O . TRP A 1 92 ? -14.608 0.809 -3.853 1.00 63.47 92 TRP A O 1
ATOM 733 N N . THR A 1 93 ? -14.367 3.017 -4.176 1.00 61.97 93 THR A N 1
ATOM 734 C CA . THR A 1 93 ? -15.313 3.126 -5.272 1.00 61.97 93 THR A CA 1
ATOM 735 C C . THR A 1 93 ? -14.625 2.909 -6.607 1.00 61.97 93 THR A C 1
ATOM 737 O O . THR A 1 93 ? -15.253 2.407 -7.538 1.00 61.97 93 THR A O 1
ATOM 740 N N . ASN A 1 94 ? -13.342 3.268 -6.714 1.00 71.81 94 ASN A N 1
ATOM 741 C CA . ASN A 1 94 ? -12.635 3.299 -7.982 1.00 71.81 94 ASN A CA 1
ATOM 742 C C . ASN A 1 94 ? -11.163 2.908 -7.830 1.00 71.81 94 ASN A C 1
ATOM 744 O O . ASN A 1 94 ? -10.412 3.482 -7.041 1.00 71.81 94 ASN A O 1
ATOM 748 N N . VAL A 1 95 ? -10.720 1.996 -8.698 1.00 75.50 95 VAL A N 1
ATOM 749 C CA . VAL A 1 95 ? -9.292 1.781 -8.943 1.00 75.50 95 VAL A CA 1
ATOM 750 C C . VAL A 1 95 ? -8.809 2.878 -9.882 1.00 75.50 95 VAL A C 1
ATOM 752 O O . VAL A 1 95 ? -9.220 2.953 -11.041 1.00 75.50 95 VAL A O 1
ATOM 755 N N . LEU A 1 96 ? -7.927 3.730 -9.377 1.00 76.12 96 LEU A N 1
ATOM 756 C CA . LEU A 1 96 ? -7.378 4.865 -10.095 1.00 76.12 96 LEU A CA 1
ATOM 757 C C . LEU A 1 96 ? -6.000 4.505 -10.649 1.00 76.12 96 LEU A C 1
ATOM 759 O O . LEU A 1 96 ? -5.162 3.903 -9.975 1.00 76.12 96 LEU A O 1
ATOM 763 N N . VAL A 1 97 ? -5.778 4.867 -11.912 1.00 79.31 97 VAL A N 1
ATOM 764 C CA . VAL A 1 97 ? -4.549 4.564 -12.643 1.00 79.31 97 VAL A CA 1
ATOM 765 C C . VAL A 1 97 ? -3.893 5.866 -13.077 1.00 79.31 97 VAL A C 1
ATOM 767 O O . VAL A 1 97 ? -4.492 6.646 -13.811 1.00 79.31 97 VAL A O 1
ATOM 770 N N . SER A 1 98 ? -2.656 6.095 -12.638 1.00 74.38 98 SER A N 1
ATOM 771 C CA . SER A 1 98 ? -1.826 7.192 -13.137 1.00 74.38 98 SER A CA 1
ATOM 772 C C . SER A 1 98 ? -0.785 6.639 -14.100 1.00 74.38 98 SER A C 1
ATOM 774 O O . SER A 1 98 ? 0.109 5.884 -13.704 1.00 74.38 98 SER A O 1
ATOM 776 N N . ASP A 1 99 ? -0.906 7.020 -15.372 1.00 59.84 99 ASP A N 1
ATOM 777 C CA . ASP A 1 99 ? -0.014 6.588 -16.452 1.00 59.84 99 ASP A CA 1
ATOM 778 C C . ASP A 1 99 ? 1.328 7.342 -16.490 1.00 59.84 99 ASP A C 1
ATOM 780 O O . ASP A 1 99 ? 2.144 7.083 -17.366 1.00 59.84 99 ASP A O 1
ATOM 784 N N . ASN A 1 100 ? 1.604 8.226 -15.523 1.00 54.06 100 ASN A N 1
ATOM 785 C CA . ASN A 1 100 ? 2.897 8.895 -15.371 1.00 54.06 100 ASN A CA 1
ATOM 786 C C . ASN A 1 100 ? 3.181 9.174 -13.886 1.00 54.06 100 ASN A C 1
ATOM 788 O O . ASN A 1 100 ? 2.749 10.201 -13.358 1.00 54.06 100 ASN A O 1
ATOM 792 N N . ILE A 1 101 ? 3.915 8.295 -13.188 1.00 55.38 101 ILE A N 1
ATOM 793 C CA . ILE A 1 101 ? 4.350 8.623 -11.821 1.00 55.38 101 ILE A CA 1
ATOM 794 C C . ILE A 1 101 ? 5.481 9.642 -11.856 1.00 55.38 101 ILE A C 1
ATOM 796 O O . ILE A 1 101 ? 6.646 9.340 -12.121 1.00 55.38 101 ILE A O 1
ATOM 800 N N . VAL A 1 102 ? 5.059 10.860 -11.540 1.00 49.03 102 VAL A N 1
ATOM 801 C CA . VAL A 1 102 ? 5.806 11.984 -10.991 1.00 49.03 102 VAL A CA 1
ATOM 802 C C . VAL A 1 102 ? 6.825 11.514 -9.948 1.00 49.03 102 VAL A C 1
ATOM 804 O O . VAL A 1 102 ? 6.504 10.720 -9.069 1.00 49.03 102 VAL A O 1
ATOM 807 N N . LYS A 1 103 ? 8.051 12.043 -10.060 1.00 45.31 103 LYS A N 1
ATOM 808 C CA . LYS A 1 103 ? 9.173 11.934 -9.114 1.00 45.31 103 LYS A CA 1
ATOM 809 C C . LYS A 1 103 ? 8.697 11.648 -7.688 1.00 45.31 103 LYS A C 1
ATOM 811 O O . LYS A 1 103 ? 8.000 12.483 -7.118 1.00 45.31 103 LYS A O 1
ATOM 816 N N . SER A 1 104 ? 9.106 10.487 -7.162 1.00 46.59 104 SER A N 1
ATOM 817 C CA . SER A 1 104 ? 8.999 10.057 -5.761 1.00 46.59 104 SER A CA 1
ATOM 818 C C . SER A 1 104 ? 8.661 11.214 -4.826 1.00 46.59 104 SER A C 1
ATOM 820 O O . SER A 1 104 ? 9.483 12.121 -4.675 1.00 46.59 104 SER A O 1
ATOM 822 N N . ALA A 1 105 ? 7.496 11.181 -4.177 1.00 48.53 105 ALA A N 1
ATOM 823 C CA . ALA A 1 105 ? 7.158 12.160 -3.156 1.00 48.53 105 ALA A CA 1
ATOM 824 C C . ALA A 1 105 ? 8.175 12.027 -2.010 1.00 48.53 105 ALA A C 1
ATOM 826 O O . ALA A 1 105 ? 8.049 11.181 -1.127 1.00 48.53 105 ALA A O 1
ATOM 827 N N . THR A 1 106 ? 9.245 12.823 -2.045 1.00 43.62 106 THR A N 1
ATOM 828 C CA . THR A 1 106 ? 10.244 12.932 -0.977 1.00 43.62 106 THR A CA 1
ATOM 829 C C . THR A 1 106 ? 9.601 13.615 0.217 1.00 43.62 106 THR A C 1
ATOM 831 O O . THR A 1 106 ? 9.840 14.788 0.477 1.00 43.62 106 THR A O 1
ATOM 834 N N . SER A 1 107 ? 8.721 12.915 0.922 1.00 41.22 107 SER A N 1
ATOM 835 C CA . SER A 1 107 ? 8.259 13.327 2.237 1.00 41.22 107 SER A CA 1
ATOM 836 C C . SER A 1 107 ? 7.501 12.176 2.886 1.00 41.22 107 SER A C 1
ATOM 838 O O . SER A 1 107 ? 6.321 11.967 2.639 1.00 41.22 107 SER A O 1
ATOM 840 N N . LYS A 1 108 ? 8.186 11.451 3.773 1.00 44.94 108 LYS A N 1
ATOM 841 C CA . LYS A 1 108 ? 7.602 10.464 4.695 1.00 44.94 108 LYS A CA 1
ATOM 842 C C . LYS A 1 108 ? 6.707 11.094 5.778 1.00 44.94 108 LYS A C 1
ATOM 844 O O . LYS A 1 108 ? 6.474 10.483 6.815 1.00 44.94 108 LYS A O 1
ATOM 849 N N . SER A 1 109 ? 6.244 12.325 5.594 1.00 42.53 109 SER A N 1
ATOM 850 C CA . SER A 1 109 ? 5.502 13.052 6.613 1.00 42.53 109 SER A CA 1
ATOM 851 C C . SER A 1 109 ? 4.175 13.528 6.052 1.00 42.53 109 SER A C 1
ATOM 853 O O . SER A 1 109 ? 4.152 14.352 5.139 1.00 42.53 109 SER A O 1
ATOM 855 N N . ILE A 1 110 ? 3.118 13.066 6.724 1.00 42.31 110 ILE A N 1
ATOM 856 C CA . ILE A 1 110 ? 1.730 13.519 6.647 1.00 42.31 110 ILE A CA 1
ATOM 857 C C . ILE A 1 110 ? 0.956 12.799 5.540 1.00 42.31 110 ILE A C 1
ATOM 859 O O . ILE A 1 110 ? 1.176 13.047 4.360 1.00 42.31 110 ILE A O 1
ATOM 863 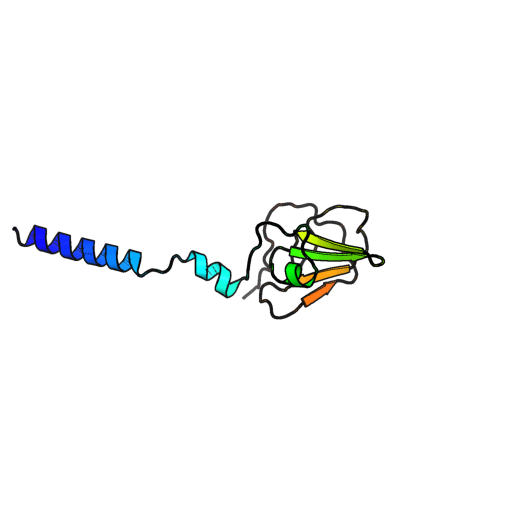N N . LEU A 1 111 ? 0.015 11.942 5.961 1.00 39.59 111 LEU A N 1
ATOM 864 C CA . LEU A 1 111 ? -1.211 11.641 5.219 1.00 39.59 111 LEU A CA 1
ATOM 865 C C . LEU A 1 111 ? -1.747 12.966 4.666 1.00 39.59 111 LEU A C 1
ATOM 867 O O . LEU A 1 111 ? -2.376 13.740 5.391 1.00 39.59 111 LEU A O 1
ATOM 871 N N . ARG A 1 112 ? -1.427 13.285 3.410 1.00 44.22 112 ARG A N 1
ATOM 872 C CA . ARG A 1 112 ? -2.006 14.439 2.732 1.00 44.22 112 ARG A CA 1
ATOM 873 C C . ARG A 1 112 ? -3.401 14.004 2.339 1.00 44.22 112 ARG A C 1
ATOM 875 O O . ARG A 1 112 ? -3.610 13.464 1.266 1.00 44.22 112 ARG A O 1
ATOM 882 N N . TYR A 1 113 ? -4.356 14.168 3.242 1.00 38.62 113 TYR A N 1
ATOM 883 C CA . TYR A 1 113 ? -5.747 14.107 2.834 1.00 38.62 113 TYR A CA 1
ATOM 884 C C . TYR A 1 113 ? -5.987 15.255 1.844 1.00 38.62 113 TYR A C 1
ATOM 886 O O . TYR A 1 113 ? -5.497 16.365 2.092 1.00 38.62 113 TYR A O 1
ATOM 894 N N . PRO A 1 114 ? -6.710 15.032 0.734 1.00 36.62 114 PRO A N 1
ATOM 895 C CA . PRO A 1 114 ? -7.221 16.141 -0.049 1.00 36.62 114 PRO A CA 1
ATOM 896 C C . PRO A 1 114 ? -8.044 17.018 0.893 1.00 36.62 114 PRO A C 1
ATOM 898 O O . PRO A 1 114 ? -8.991 16.566 1.538 1.00 36.62 114 PRO A O 1
ATOM 901 N N . LYS A 1 115 ? -7.623 18.273 1.036 1.00 31.22 115 LYS A N 1
ATOM 902 C CA . LYS A 1 115 ? -8.405 19.277 1.739 1.00 31.22 115 LYS A CA 1
ATOM 903 C C . LYS A 1 115 ? -9.585 19.587 0.821 1.00 31.22 115 LYS A C 1
ATOM 905 O O . LYS A 1 115 ? -9.395 20.200 -0.224 1.00 31.22 115 LYS A O 1
ATOM 910 N N . TYR A 1 116 ? -10.765 19.078 1.153 1.00 33.59 116 TYR A N 1
ATOM 911 C CA . TYR A 1 116 ? -11.992 19.508 0.500 1.00 33.59 116 TYR A CA 1
ATOM 912 C C . TYR A 1 116 ? -12.362 20.853 1.117 1.00 33.59 116 TYR A C 1
ATOM 914 O O . TYR A 1 116 ? -12.678 20.918 2.306 1.00 33.59 116 TYR A O 1
ATOM 922 N N . ASP A 1 117 ? -12.240 21.925 0.338 1.00 34.59 117 ASP A N 1
ATOM 923 C CA . ASP A 1 117 ? -12.812 23.211 0.719 1.00 34.59 117 ASP A CA 1
ATOM 924 C C . ASP A 1 117 ? -14.339 23.063 0.632 1.00 34.59 117 ASP A C 1
ATOM 926 O O . ASP A 1 117 ? -14.881 22.786 -0.441 1.00 34.59 117 ASP A O 1
ATOM 930 N N . VAL A 1 118 ? -14.997 23.146 1.792 1.00 38.88 118 VAL A N 1
ATOM 931 C CA . VAL A 1 118 ? -16.461 23.171 1.940 1.00 38.88 118 VAL A CA 1
ATOM 932 C C . VAL A 1 118 ? -16.956 24.602 1.822 1.00 38.88 118 VAL A C 1
ATOM 934 O O . VAL A 1 118 ? -16.309 25.482 2.436 1.00 38.88 118 VAL A O 1
#